Protein AF-A0A1W9KP66-F1 (afdb_monomer)

pLDDT: mean 85.2, std 9.86, range [57.34, 97.44]

InterPro domains:
  IPR026881 WYL domain [PF13280] (58-85)

Sequence (136 aa):
MDRTERFYKIDNLLQAHTVVPIERFLRELEVSPATFKRDLEYMRDRLNAPIQWSKADGGYSYLGAWCHKQEAMRSFSMDAIQHASVLAKTSKSLPKKELDGFIGQGYAIARPMPAQDIPVWLATWRSPPSWLNQAP

Mean predicted aligned error: 8.02 Å

Structure (mmCIF, N/CA/C/O backbone):
data_AF-A0A1W9KP66-F1
#
_entry.id   AF-A0A1W9KP66-F1
#
loop_
_atom_site.group_PDB
_atom_site.id
_atom_site.type_symbol
_atom_site.label_atom_id
_atom_site.label_alt_id
_atom_site.label_comp_id
_atom_site.label_asym_id
_atom_site.label_entity_id
_atom_site.label_seq_id
_atom_site.pdbx_PDB_ins_code
_atom_site.Cartn_x
_atom_site.Cartn_y
_atom_site.Cartn_z
_atom_site.occupancy
_atom_site.B_iso_or_equiv
_atom_site.auth_seq_id
_atom_site.auth_comp_id
_atom_site.auth_asym_id
_atom_site.auth_atom_id
_atom_site.pdbx_PDB_model_num
ATOM 1 N N . MET A 1 1 ? 3.960 -0.331 20.518 1.00 81.81 1 MET A N 1
ATOM 2 C CA . MET A 1 1 ? 4.295 -0.280 19.085 1.00 81.81 1 MET A CA 1
ATOM 3 C C . MET A 1 1 ? 4.397 1.170 18.636 1.00 81.81 1 MET A C 1
ATOM 5 O O . MET A 1 1 ? 3.420 1.911 18.785 1.00 81.81 1 MET A O 1
ATOM 9 N N . ASP A 1 2 ? 5.558 1.598 18.140 1.00 91.94 2 ASP A N 1
ATOM 10 C CA . ASP A 1 2 ? 5.695 2.957 17.605 1.00 91.94 2 ASP A CA 1
ATOM 11 C C . ASP A 1 2 ? 4.934 3.109 16.271 1.00 91.94 2 ASP A C 1
ATOM 13 O O . ASP A 1 2 ? 4.437 2.141 15.694 1.00 91.94 2 ASP A O 1
ATOM 17 N N . ARG A 1 3 ? 4.757 4.346 15.799 1.00 90.94 3 ARG A N 1
ATOM 18 C CA . ARG A 1 3 ? 3.960 4.616 14.593 1.00 90.94 3 ARG A CA 1
ATOM 19 C C . ARG A 1 3 ? 4.614 4.106 13.307 1.00 90.94 3 ARG A C 1
ATOM 21 O O . ARG A 1 3 ? 3.916 3.599 12.435 1.00 90.94 3 ARG A O 1
ATOM 28 N N . THR A 1 4 ? 5.926 4.232 13.197 1.00 90.38 4 THR A N 1
ATOM 29 C CA . THR A 1 4 ? 6.697 3.778 12.040 1.00 90.38 4 THR A CA 1
ATOM 30 C C . THR A 1 4 ? 6.665 2.256 11.948 1.00 90.38 4 THR A C 1
ATOM 32 O O . THR A 1 4 ? 6.419 1.705 10.878 1.00 90.38 4 THR A O 1
ATOM 35 N N . GLU A 1 5 ? 6.813 1.570 13.079 1.00 92.56 5 GLU A N 1
ATOM 36 C CA . GLU A 1 5 ? 6.663 0.121 13.181 1.00 92.56 5 GLU A CA 1
ATOM 37 C C . GLU A 1 5 ? 5.274 -0.319 12.677 1.00 92.56 5 GLU A C 1
ATOM 39 O O . GLU A 1 5 ? 5.154 -1.298 11.936 1.00 92.56 5 GLU A O 1
ATOM 44 N N . ARG A 1 6 ? 4.205 0.421 13.030 1.00 95.25 6 ARG A N 1
ATOM 45 C CA . ARG A 1 6 ? 2.840 0.134 12.543 1.00 95.25 6 ARG A CA 1
ATOM 46 C C . ARG A 1 6 ? 2.742 0.247 11.029 1.00 95.25 6 ARG A C 1
ATOM 48 O O . ARG A 1 6 ? 2.128 -0.618 10.409 1.00 95.25 6 ARG A O 1
ATOM 55 N N . PHE A 1 7 ? 3.373 1.254 10.426 1.00 93.31 7 PHE A N 1
ATOM 56 C CA . PHE A 1 7 ? 3.407 1.395 8.968 1.00 93.31 7 PHE A CA 1
ATOM 57 C C . PHE A 1 7 ? 4.093 0.207 8.297 1.00 93.31 7 PHE A C 1
ATOM 59 O O . PHE A 1 7 ? 3.559 -0.322 7.323 1.00 93.31 7 PHE A O 1
ATOM 66 N N . TYR A 1 8 ? 5.212 -0.265 8.854 1.00 90.50 8 TYR A N 1
ATOM 67 C CA . TYR A 1 8 ? 5.890 -1.465 8.360 1.00 90.50 8 TYR A CA 1
ATOM 68 C C . TYR A 1 8 ? 5.007 -2.711 8.448 1.00 90.50 8 TYR A C 1
ATOM 70 O O . TYR A 1 8 ? 4.925 -3.475 7.488 1.00 90.50 8 TYR A O 1
ATOM 78 N N . LYS A 1 9 ? 4.299 -2.921 9.565 1.00 92.75 9 LYS A N 1
ATOM 79 C CA . LYS A 1 9 ? 3.376 -4.062 9.682 1.00 92.75 9 LYS A CA 1
ATOM 80 C C . LYS A 1 9 ? 2.202 -3.970 8.705 1.00 92.75 9 LYS A C 1
ATOM 82 O O . LYS A 1 9 ? 1.850 -4.984 8.106 1.00 92.75 9 LYS A O 1
ATOM 87 N N . ILE A 1 10 ? 1.611 -2.786 8.523 1.00 93.75 10 ILE A N 1
ATOM 88 C CA . ILE A 1 10 ? 0.526 -2.581 7.551 1.00 93.75 10 ILE A CA 1
ATOM 89 C C . ILE A 1 10 ? 1.013 -2.903 6.134 1.00 93.75 10 ILE A C 1
ATOM 91 O O . ILE A 1 10 ? 0.356 -3.672 5.433 1.00 93.75 10 ILE A O 1
ATOM 95 N N . ASP A 1 11 ? 2.168 -2.361 5.739 1.00 90.69 11 ASP A N 1
ATOM 96 C CA . ASP A 1 11 ? 2.780 -2.617 4.432 1.00 90.69 11 ASP A CA 1
ATOM 97 C C . ASP A 1 11 ? 3.027 -4.117 4.219 1.00 90.69 11 ASP A C 1
ATOM 99 O O . ASP A 1 11 ? 2.544 -4.691 3.245 1.00 90.69 11 ASP A O 1
ATOM 103 N N . ASN A 1 12 ? 3.666 -4.789 5.181 1.00 88.88 12 ASN A N 1
ATOM 104 C CA . ASN A 1 12 ? 3.937 -6.226 5.106 1.00 88.88 12 ASN A CA 1
ATOM 105 C C . ASN A 1 12 ? 2.658 -7.064 4.955 1.00 88.88 12 ASN A C 1
ATOM 107 O O . ASN A 1 12 ? 2.617 -7.998 4.150 1.00 88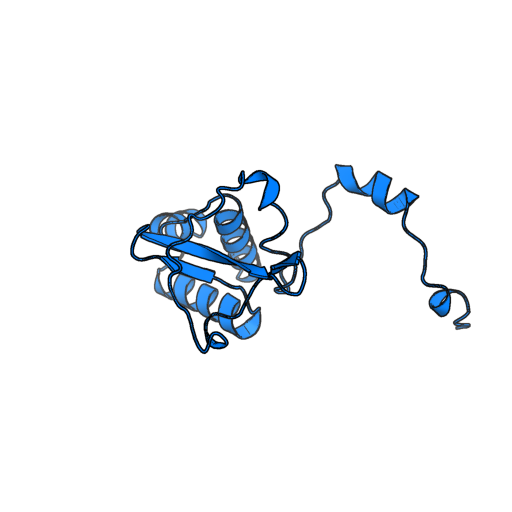.88 12 ASN A O 1
ATOM 111 N N . LEU A 1 13 ? 1.595 -6.732 5.696 1.00 92.12 13 LEU A N 1
ATOM 112 C CA . LEU A 1 13 ? 0.313 -7.433 5.596 1.00 92.12 13 LEU A CA 1
ATOM 113 C C . LEU A 1 13 ? -0.314 -7.277 4.206 1.00 92.12 13 LEU A C 1
ATOM 115 O O . LEU A 1 13 ? -0.775 -8.274 3.645 1.00 92.12 13 LEU A O 1
ATOM 119 N N . LEU A 1 14 ? -0.303 -6.059 3.657 1.00 89.75 14 LEU A N 1
ATOM 120 C CA . LEU A 1 14 ? -0.857 -5.738 2.338 1.00 89.75 14 LEU A CA 1
ATOM 121 C C . LEU A 1 14 ? -0.042 -6.317 1.174 1.00 89.75 14 LEU A C 1
ATOM 123 O O . LEU A 1 14 ? -0.592 -6.511 0.098 1.00 89.75 14 LEU A O 1
ATOM 127 N N . GLN A 1 15 ? 1.246 -6.608 1.362 1.00 82.62 15 GLN A N 1
ATOM 128 C CA . GLN A 1 15 ? 2.051 -7.316 0.356 1.00 82.62 15 GLN A CA 1
ATOM 129 C C . GLN A 1 15 ? 1.862 -8.824 0.399 1.00 82.62 15 GLN A C 1
ATOM 131 O O . GLN A 1 15 ? 1.777 -9.513 -0.620 1.00 82.62 15 GLN A O 1
ATOM 136 N N . ALA A 1 16 ? 1.809 -9.371 1.610 1.00 82.31 16 ALA A N 1
ATOM 137 C CA . ALA A 1 16 ? 1.667 -10.802 1.788 1.00 82.31 16 ALA A CA 1
ATOM 138 C C . ALA A 1 16 ? 0.299 -11.311 1.291 1.00 82.31 16 ALA A C 1
ATOM 140 O O . ALA A 1 16 ? 0.167 -12.502 1.005 1.00 82.31 16 ALA A O 1
ATOM 141 N N . HIS A 1 17 ? -0.695 -10.437 1.109 1.00 75.69 17 HIS A N 1
ATOM 142 C CA . HIS A 1 17 ? -2.062 -10.824 0.766 1.00 75.69 17 HIS A CA 1
ATO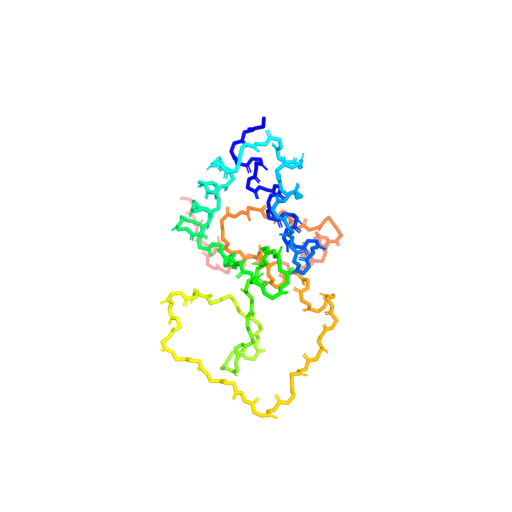M 143 C C . HIS A 1 17 ? -2.653 -9.920 -0.305 1.00 75.69 17 HIS A C 1
ATOM 145 O O . HIS A 1 17 ? -2.428 -8.719 -0.309 1.00 75.69 17 HIS A O 1
ATOM 151 N N . THR A 1 18 ? -3.485 -10.496 -1.168 1.00 78.19 18 THR A N 1
ATOM 152 C CA . THR A 1 18 ? -4.217 -9.733 -2.184 1.00 78.19 18 THR A CA 1
ATOM 153 C C . THR A 1 18 ? -5.231 -8.780 -1.549 1.00 78.19 18 THR A C 1
ATOM 155 O O . THR A 1 18 ? -5.422 -7.676 -2.045 1.00 78.19 18 THR A O 1
ATOM 158 N N . VAL A 1 19 ? -5.861 -9.195 -0.443 1.00 90.81 19 VAL A N 1
ATOM 159 C CA . VAL A 1 19 ? -6.853 -8.421 0.314 1.00 90.81 19 VAL A CA 1
ATOM 160 C C . VAL A 1 19 ? -6.712 -8.741 1.806 1.00 90.81 19 VAL A C 1
ATOM 162 O O . VAL A 1 19 ? -6.532 -9.901 2.182 1.00 90.81 19 VAL A O 1
ATOM 165 N N . VAL A 1 20 ? -6.789 -7.723 2.665 1.00 95.06 20 VAL A N 1
ATOM 166 C CA . VAL A 1 20 ? -6.651 -7.841 4.123 1.00 95.06 20 VAL A CA 1
ATOM 167 C C . VAL A 1 20 ? -7.873 -7.235 4.832 1.00 95.06 20 VAL A C 1
ATOM 169 O O . VAL A 1 20 ? -8.078 -6.021 4.747 1.00 95.06 20 VAL A O 1
ATOM 172 N N . PRO A 1 21 ? -8.679 -8.035 5.557 1.00 96.19 21 PRO A N 1
ATOM 173 C CA . PRO A 1 21 ? -9.790 -7.530 6.367 1.00 96.19 21 PRO A CA 1
ATOM 174 C C . PRO A 1 21 ? -9.320 -6.630 7.516 1.00 96.19 21 PRO A C 1
ATOM 176 O O . PRO A 1 21 ? -8.209 -6.795 8.035 1.00 96.19 21 PRO A O 1
ATOM 179 N N . ILE A 1 22 ? -10.176 -5.706 7.962 1.00 96.38 22 ILE A N 1
ATOM 180 C CA . ILE A 1 22 ? -9.832 -4.755 9.031 1.00 96.38 22 ILE A CA 1
ATOM 181 C C . ILE A 1 22 ? -9.483 -5.467 10.343 1.00 96.38 22 ILE A C 1
ATOM 183 O O . ILE A 1 22 ? -8.516 -5.104 11.007 1.00 96.38 22 ILE A O 1
ATOM 187 N N . GLU A 1 23 ? -10.198 -6.540 10.676 1.00 96.88 23 GLU A N 1
ATOM 188 C CA . GLU A 1 23 ? -10.029 -7.320 11.904 1.00 96.88 23 GLU A CA 1
ATOM 189 C C . GLU A 1 23 ? -8.626 -7.917 12.004 1.00 96.88 23 GLU A C 1
ATOM 191 O O . GLU A 1 23 ? -8.107 -8.130 13.100 1.00 96.88 23 GLU A O 1
ATOM 196 N N . ARG A 1 24 ? -7.987 -8.193 10.862 1.00 96.75 24 ARG A N 1
ATOM 197 C CA . ARG A 1 24 ? -6.607 -8.666 10.847 1.00 96.75 24 ARG A CA 1
ATOM 198 C C . ARG A 1 24 ? -5.639 -7.561 11.243 1.00 96.75 24 ARG A C 1
ATOM 200 O O . ARG A 1 24 ? -4.790 -7.807 12.086 1.00 96.75 24 ARG A O 1
ATOM 207 N N . PHE A 1 25 ? -5.797 -6.348 10.717 1.00 97.06 25 PHE A N 1
ATOM 208 C CA . PHE A 1 25 ? -4.961 -5.220 11.134 1.00 97.06 25 PHE A CA 1
ATOM 209 C C . PHE A 1 25 ? -5.122 -4.914 12.619 1.00 97.06 25 PHE A C 1
ATOM 211 O O . PHE A 1 25 ? -4.125 -4.769 13.314 1.00 97.06 25 PHE A O 1
ATOM 218 N N . LEU A 1 26 ? -6.357 -4.861 13.124 1.00 97.44 26 LEU A N 1
ATOM 219 C CA . LEU A 1 26 ? -6.599 -4.539 14.534 1.00 97.44 26 LEU A CA 1
ATOM 220 C C . LEU A 1 26 ? -5.964 -5.567 15.475 1.00 97.44 26 LEU A C 1
ATOM 222 O O . LEU A 1 26 ? -5.397 -5.187 16.494 1.00 97.44 26 LEU A O 1
ATOM 226 N N . ARG A 1 27 ? -6.008 -6.850 15.102 1.00 97.00 27 ARG A N 1
ATOM 227 C CA . ARG A 1 27 ? -5.377 -7.942 15.852 1.00 97.00 27 ARG A CA 1
ATOM 228 C C . ARG A 1 27 ? -3.850 -7.873 15.826 1.00 97.00 27 ARG A C 1
ATOM 230 O O . ARG A 1 27 ? -3.228 -8.032 16.860 1.00 97.00 27 ARG A O 1
ATOM 237 N N . GLU A 1 28 ? -3.255 -7.643 14.657 1.00 96.31 28 GLU A N 1
ATOM 238 C CA . GLU A 1 28 ? -1.792 -7.674 14.464 1.00 96.31 28 GLU A CA 1
AT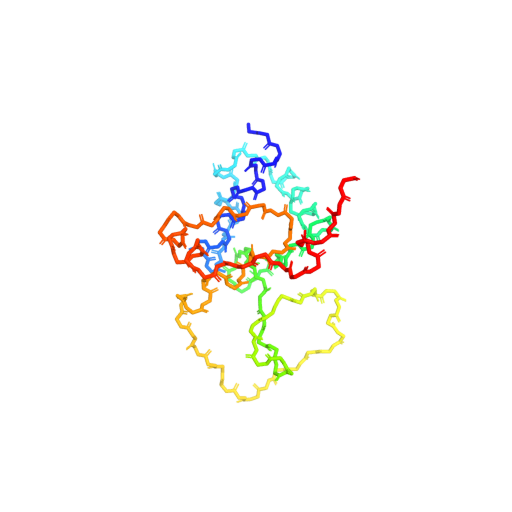OM 239 C C . GLU A 1 28 ? -1.080 -6.407 14.965 1.00 96.31 28 GLU A C 1
ATOM 241 O O . GLU A 1 28 ? 0.103 -6.432 15.324 1.00 96.31 28 GLU A O 1
ATOM 246 N N . LEU A 1 29 ? -1.787 -5.275 14.931 1.00 96.44 29 LEU A N 1
ATOM 247 C CA . LEU A 1 29 ? -1.289 -3.973 15.374 1.00 96.44 29 LEU A CA 1
ATOM 248 C C . LEU A 1 29 ? -1.663 -3.671 16.830 1.00 96.44 29 LEU A C 1
ATOM 250 O O . LEU A 1 29 ? -1.057 -2.778 17.416 1.00 96.44 29 LEU A O 1
ATOM 254 N N . GLU A 1 30 ? -2.664 -4.368 17.381 1.00 96.62 30 GLU A N 1
ATOM 255 C CA . GLU A 1 30 ? -3.226 -4.147 18.722 1.00 96.62 30 GLU A CA 1
ATOM 256 C C . GLU A 1 30 ? -3.668 -2.689 18.948 1.00 96.62 30 GLU A C 1
ATOM 258 O O . GLU A 1 30 ? -3.400 -2.067 19.976 1.00 96.62 30 GLU A O 1
ATOM 263 N N . VAL A 1 31 ? -4.350 -2.111 17.954 1.00 96.88 31 VAL A N 1
ATOM 264 C CA . VAL A 1 31 ? -4.828 -0.721 17.993 1.00 96.88 31 VAL A CA 1
ATOM 265 C C . VAL A 1 31 ? -6.333 -0.613 17.792 1.00 96.88 31 VAL A C 1
ATOM 267 O O . VAL A 1 31 ? -6.986 -1.500 17.247 1.00 96.88 31 VAL A O 1
ATOM 270 N N . SER A 1 32 ? -6.888 0.534 18.186 1.00 97.19 32 SER A N 1
ATOM 271 C CA . SER A 1 32 ? -8.282 0.868 17.896 1.00 97.19 32 SER A CA 1
ATOM 272 C C . SER A 1 32 ? -8.521 1.103 16.391 1.00 97.19 32 SER A C 1
ATOM 274 O O . SER A 1 32 ? -7.609 1.556 15.686 1.00 97.19 32 SER A O 1
ATOM 276 N N . PRO A 1 33 ? -9.764 0.927 15.899 1.00 97.38 33 PRO A N 1
ATOM 277 C CA . PRO A 1 33 ? -10.136 1.280 14.526 1.00 97.38 33 PRO A CA 1
ATOM 278 C C . PRO A 1 33 ? -9.825 2.737 14.158 1.00 97.38 33 PRO A C 1
ATOM 280 O O . PRO A 1 33 ? -9.394 3.021 13.042 1.00 97.38 33 PRO A O 1
ATOM 283 N N . ALA A 1 34 ? -9.999 3.667 15.103 1.00 97.38 34 ALA A N 1
ATOM 284 C CA . ALA A 1 34 ? -9.713 5.083 14.885 1.00 97.38 34 ALA A CA 1
ATOM 285 C C . ALA A 1 34 ? -8.211 5.344 14.687 1.00 97.38 34 ALA A C 1
ATOM 287 O O . ALA A 1 34 ? -7.828 6.149 13.839 1.00 97.38 34 ALA A O 1
ATOM 288 N N . THR A 1 35 ? -7.354 4.650 15.441 1.00 97.25 35 THR A N 1
ATOM 289 C CA . THR A 1 35 ? -5.894 4.732 15.281 1.00 97.25 35 THR A CA 1
ATOM 290 C C . THR A 1 35 ? -5.465 4.163 13.933 1.00 97.25 35 THR A C 1
ATOM 292 O O . THR A 1 35 ? -4.745 4.834 13.199 1.00 97.25 35 THR A O 1
ATOM 295 N N . PHE A 1 36 ? -5.968 2.978 13.572 1.00 97.19 36 PHE A N 1
ATOM 296 C CA . PHE A 1 36 ? -5.694 2.362 12.273 1.00 97.19 36 PHE A CA 1
ATOM 297 C C . PHE A 1 36 ? -6.099 3.275 11.109 1.00 97.19 36 PHE A C 1
ATOM 299 O O . PHE A 1 36 ? -5.318 3.469 10.180 1.00 97.19 36 PHE A O 1
ATOM 306 N N . LYS A 1 37 ? -7.278 3.908 11.186 1.00 95.88 37 LYS A N 1
ATOM 307 C CA . LYS A 1 37 ? -7.745 4.849 10.160 1.00 95.88 37 LYS A CA 1
ATOM 308 C C . LYS A 1 37 ? -6.791 6.037 9.977 1.00 95.88 37 LYS A C 1
ATOM 310 O O . LYS A 1 37 ? -6.442 6.345 8.844 1.00 95.88 37 LYS A O 1
ATOM 315 N N . ARG A 1 38 ? -6.318 6.649 11.070 1.00 96.94 38 ARG A N 1
ATOM 316 C CA . ARG A 1 38 ? -5.345 7.762 11.029 1.00 96.94 38 ARG A CA 1
ATOM 317 C C . ARG A 1 38 ? -3.990 7.345 10.460 1.00 96.94 38 ARG A C 1
ATOM 319 O O . ARG A 1 38 ? -3.313 8.143 9.814 1.00 96.94 38 ARG A O 1
ATOM 326 N N . ASP A 1 39 ? -3.562 6.117 10.737 1.00 96.31 39 ASP A N 1
ATOM 327 C CA . ASP A 1 39 ? -2.331 5.576 10.167 1.00 96.31 39 ASP A CA 1
ATOM 328 C C . ASP A 1 39 ? -2.487 5.344 8.656 1.00 96.31 39 ASP A C 1
ATOM 330 O O . ASP A 1 39 ? -1.618 5.753 7.890 1.00 96.31 39 ASP A O 1
ATOM 334 N N . LEU A 1 40 ? -3.631 4.809 8.218 1.00 94.12 40 LEU A N 1
ATOM 335 C CA . LEU A 1 40 ? -3.979 4.657 6.802 1.00 94.12 40 LEU A CA 1
ATOM 336 C C . LEU A 1 40 ? -4.054 5.992 6.053 1.00 94.12 40 LEU A C 1
ATOM 338 O O . LEU A 1 40 ? -3.515 6.101 4.955 1.00 94.12 40 LEU A O 1
ATOM 342 N N . GLU A 1 41 ? -4.714 6.996 6.634 1.00 93.94 41 GLU A N 1
ATOM 343 C CA . GLU A 1 41 ? -4.789 8.360 6.089 1.00 93.94 41 GLU A CA 1
ATOM 344 C C . GLU A 1 41 ? -3.384 8.940 5.913 1.00 93.94 41 GLU A C 1
ATOM 346 O O . GLU A 1 41 ? -3.033 9.408 4.837 1.00 93.94 41 GLU A O 1
ATOM 351 N N . TYR A 1 42 ? -2.515 8.801 6.916 1.00 93.44 42 TYR A N 1
ATOM 352 C CA . TYR A 1 42 ? -1.135 9.263 6.796 1.00 93.44 42 TYR A CA 1
ATOM 353 C C . TYR A 1 42 ? -0.357 8.538 5.692 1.00 93.44 42 TYR A C 1
ATOM 355 O O . TYR A 1 42 ? 0.346 9.181 4.912 1.00 93.44 42 TYR A O 1
ATOM 363 N N . MET A 1 43 ? -0.477 7.210 5.604 1.00 91.75 43 MET A N 1
ATOM 364 C CA . MET A 1 43 ? 0.179 6.438 4.548 1.00 91.75 43 MET A CA 1
ATOM 365 C C . MET A 1 43 ? -0.312 6.862 3.155 1.00 91.75 43 MET A C 1
ATOM 367 O O . MET A 1 43 ? 0.497 6.979 2.239 1.00 91.75 43 MET A O 1
ATOM 371 N N . ARG A 1 44 ? -1.605 7.149 2.984 1.00 89.31 44 ARG A N 1
ATOM 372 C CA . ARG A 1 44 ? -2.156 7.645 1.714 1.00 89.31 44 ARG A CA 1
ATOM 373 C C . ARG A 1 44 ? -1.687 9.060 1.399 1.00 89.31 44 ARG A C 1
ATOM 375 O O . ARG A 1 44 ? -1.091 9.273 0.354 1.00 89.31 44 ARG A O 1
ATOM 382 N N . ASP A 1 45 ? -1.875 9.994 2.320 1.00 89.12 45 ASP A N 1
ATOM 383 C CA . ASP A 1 45 ? -1.741 11.423 2.023 1.00 89.12 45 ASP A CA 1
ATOM 384 C C . ASP A 1 45 ? -0.288 11.902 2.067 1.00 89.12 45 ASP A C 1
ATOM 386 O O . ASP A 1 45 ? 0.115 12.798 1.328 1.00 89.12 45 ASP A O 1
ATOM 390 N N . ARG A 1 46 ? 0.520 11.340 2.975 1.00 89.38 46 ARG A N 1
ATOM 391 C CA . ARG A 1 46 ? 1.912 11.774 3.186 1.00 89.38 46 ARG A CA 1
ATOM 392 C C . ARG A 1 46 ? 2.910 10.883 2.482 1.00 89.38 46 ARG A C 1
ATOM 394 O O . ARG A 1 46 ? 3.940 11.381 2.037 1.00 89.38 46 ARG A O 1
ATOM 401 N N . LEU A 1 47 ? 2.618 9.588 2.400 1.00 87.38 47 LEU A N 1
ATOM 402 C CA . LEU A 1 47 ? 3.511 8.627 1.762 1.00 87.38 47 LEU A CA 1
ATOM 403 C C . LEU A 1 47 ? 3.072 8.278 0.334 1.00 87.38 47 LEU A C 1
ATOM 405 O O . LEU A 1 47 ? 3.855 7.677 -0.392 1.00 87.38 47 LEU A O 1
ATOM 409 N N . ASN A 1 48 ? 1.876 8.692 -0.106 1.00 84.31 48 ASN A N 1
ATOM 410 C CA . ASN A 1 48 ? 1.297 8.316 -1.403 1.00 84.31 48 ASN A CA 1
ATOM 411 C C . ASN A 1 48 ? 1.163 6.793 -1.570 1.00 84.31 48 ASN A C 1
ATOM 413 O O . ASN A 1 48 ? 1.302 6.255 -2.670 1.00 84.31 48 ASN A O 1
ATOM 417 N N . ALA A 1 49 ? 0.912 6.073 -0.471 1.00 87.12 49 ALA A N 1
ATOM 418 C CA . ALA A 1 49 ? 0.686 4.637 -0.511 1.00 87.12 49 ALA A CA 1
ATOM 419 C C . ALA A 1 49 ? -0.657 4.346 -1.214 1.00 87.12 49 ALA A C 1
ATOM 421 O O . ALA A 1 49 ? -1.697 4.833 -0.758 1.00 87.12 49 ALA A O 1
ATOM 422 N N . PRO A 1 50 ? -0.685 3.531 -2.286 1.00 87.06 50 PRO A N 1
ATOM 423 C CA . PRO A 1 50 ? -1.878 3.320 -3.105 1.00 87.06 50 PRO A CA 1
ATOM 424 C C . PRO A 1 50 ? -2.829 2.298 -2.459 1.00 87.06 50 PRO A C 1
ATOM 426 O O . PRO A 1 50 ? -3.097 1.244 -3.025 1.00 87.06 50 PRO A O 1
ATOM 429 N N . ILE A 1 51 ? -3.290 2.549 -1.231 1.00 89.25 51 ILE A N 1
ATOM 430 C CA . ILE A 1 51 ? -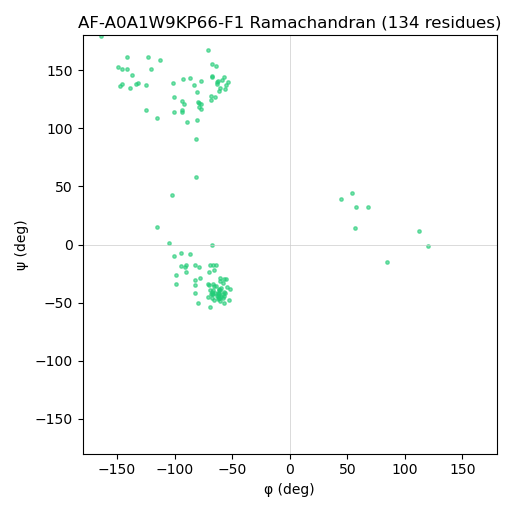4.114 1.601 -0.467 1.00 89.25 51 ILE A CA 1
ATOM 431 C C . ILE A 1 51 ? -5.596 1.873 -0.716 1.00 89.25 51 ILE A C 1
ATOM 433 O O . ILE A 1 51 ? -6.099 2.935 -0.344 1.00 89.25 51 ILE A O 1
ATOM 437 N N . GLN A 1 52 ? -6.333 0.890 -1.222 1.00 89.88 52 GLN A N 1
ATOM 438 C CA . GLN A 1 52 ? -7.772 0.980 -1.468 1.00 89.88 52 GLN A CA 1
ATOM 439 C C . GLN A 1 52 ? -8.578 0.058 -0.546 1.00 89.88 52 GLN A C 1
ATOM 441 O O . GLN A 1 52 ? -8.052 -0.914 -0.009 1.00 89.88 52 GLN A O 1
ATOM 446 N N . TRP A 1 53 ? -9.864 0.364 -0.372 1.00 92.38 53 TRP A N 1
ATOM 447 C CA . TRP A 1 53 ? -10.848 -0.548 0.214 1.00 92.38 53 TRP A CA 1
ATOM 448 C C . TRP A 1 53 ? -11.671 -1.184 -0.908 1.00 92.38 53 TRP A C 1
ATOM 450 O O . TRP A 1 53 ? -12.262 -0.465 -1.715 1.00 92.38 53 TRP A O 1
ATOM 460 N N . SER A 1 54 ? -11.746 -2.514 -0.937 1.00 88.75 54 SER A N 1
ATOM 461 C CA . SER A 1 54 ? -12.634 -3.256 -1.830 1.00 88.75 54 SER A CA 1
ATOM 462 C C . SER A 1 54 ? -13.870 -3.708 -1.065 1.00 88.75 54 SER A C 1
ATOM 464 O O . SER A 1 54 ? -13.797 -4.559 -0.179 1.00 88.75 54 SER A O 1
ATOM 466 N N . LYS A 1 55 ? -15.038 -3.163 -1.427 1.00 87.69 55 LYS A N 1
ATOM 467 C CA . LYS A 1 55 ? -16.318 -3.623 -0.870 1.00 87.69 55 LYS A CA 1
ATOM 468 C C . LYS A 1 55 ? -16.642 -5.056 -1.304 1.00 87.69 55 LYS A C 1
ATOM 470 O O . LYS A 1 55 ? -17.254 -5.780 -0.529 1.00 87.69 55 LYS A O 1
ATOM 475 N N . ALA A 1 56 ? -16.251 -5.442 -2.519 1.00 85.81 56 ALA A N 1
ATOM 476 C CA . ALA A 1 56 ? -16.515 -6.774 -3.058 1.00 85.81 56 ALA A CA 1
ATOM 477 C C . ALA A 1 56 ? -15.728 -7.853 -2.303 1.00 85.81 56 ALA A C 1
ATOM 479 O O . ALA A 1 56 ? -16.283 -8.898 -1.980 1.00 85.81 56 ALA A O 1
ATOM 480 N N . ASP A 1 57 ? -14.472 -7.557 -1.968 1.00 89.31 57 ASP A N 1
ATOM 481 C CA . ASP A 1 57 ? -13.584 -8.505 -1.288 1.00 89.31 57 ASP A CA 1
ATOM 482 C C . ASP A 1 57 ? -13.584 -8.343 0.243 1.00 89.31 57 ASP A C 1
ATOM 484 O O . ASP A 1 57 ? -12.986 -9.144 0.956 1.00 89.31 57 ASP A O 1
ATOM 488 N N . GLY A 1 58 ? -14.238 -7.297 0.762 1.00 93.62 58 GLY A N 1
ATOM 489 C CA . GLY A 1 58 ? -14.376 -7.047 2.198 1.00 93.62 58 GLY A CA 1
ATOM 490 C C . GLY A 1 58 ? -13.065 -6.686 2.903 1.00 93.62 58 GLY A C 1
ATOM 491 O O . GLY A 1 58 ? -12.881 -7.031 4.070 1.00 93.62 58 GLY A O 1
ATOM 492 N N . GLY A 1 59 ? -12.137 -6.009 2.222 1.00 95.19 59 GLY A N 1
ATOM 493 C CA . GLY A 1 59 ? -10.825 -5.713 2.796 1.00 95.19 59 GLY A CA 1
ATOM 494 C C . GLY A 1 59 ? -10.034 -4.628 2.077 1.00 95.19 59 GLY A C 1
ATOM 495 O O . GLY A 1 59 ? -10.463 -4.056 1.074 1.00 95.19 59 GLY A O 1
ATOM 496 N N . TYR A 1 60 ? -8.849 -4.349 2.612 1.00 94.00 60 TYR A N 1
ATOM 497 C CA . TYR A 1 60 ? -7.889 -3.415 2.039 1.00 94.00 60 TYR A CA 1
ATOM 498 C C . TYR A 1 60 ? -6.895 -4.130 1.132 1.00 94.00 60 TYR A C 1
ATOM 500 O O . TYR A 1 60 ? -6.440 -5.228 1.446 1.00 94.00 60 TYR A O 1
ATOM 508 N N . SER A 1 61 ? -6.516 -3.481 0.040 1.00 89.62 61 SER A N 1
ATOM 509 C CA . SER A 1 61 ? -5.487 -3.962 -0.877 1.00 89.62 61 SER A CA 1
ATOM 510 C C . SER A 1 61 ? -4.645 -2.800 -1.375 1.00 89.62 61 SER A C 1
ATOM 512 O O . SER A 1 61 ? -5.060 -1.639 -1.323 1.00 89.62 61 SER A O 1
ATOM 514 N N . TYR A 1 62 ? -3.464 -3.104 -1.895 1.00 87.12 62 TYR A N 1
ATOM 515 C CA . TYR A 1 62 ? -2.781 -2.148 -2.747 1.00 87.12 62 TYR A CA 1
ATOM 516 C C . TYR A 1 62 ? -3.397 -2.130 -4.145 1.00 87.12 62 TYR A C 1
ATOM 518 O O . TYR A 1 62 ? -3.722 -3.172 -4.714 1.00 87.12 62 TYR A O 1
ATOM 526 N N . LEU A 1 63 ? -3.511 -0.933 -4.710 1.00 83.44 63 LEU A N 1
ATOM 527 C CA . LEU A 1 63 ? -3.880 -0.714 -6.095 1.00 83.44 63 LEU A CA 1
ATOM 528 C C . LEU A 1 63 ? -2.617 -0.590 -6.955 1.00 83.44 63 LEU A C 1
ATOM 530 O O . LEU A 1 63 ? -1.837 0.355 -6.832 1.00 83.44 63 LEU A O 1
ATOM 534 N N . GLY A 1 64 ? -2.445 -1.547 -7.860 1.00 82.38 64 GLY A N 1
ATOM 535 C CA . GLY A 1 64 ? -1.500 -1.475 -8.969 1.00 82.38 64 GLY A CA 1
ATOM 536 C C . GLY A 1 64 ? -2.248 -1.599 -10.292 1.00 82.38 64 GLY A C 1
ATOM 537 O O . GLY A 1 64 ? -3.301 -2.233 -10.352 1.00 82.38 64 GLY A O 1
ATOM 538 N N . ALA A 1 65 ? -1.715 -1.001 -11.355 1.00 80.56 65 ALA A N 1
ATOM 539 C CA . ALA A 1 65 ? -2.275 -1.138 -12.695 1.00 80.56 65 ALA A CA 1
ATOM 540 C C . ALA A 1 65 ? -1.187 -1.253 -13.765 1.00 80.56 65 ALA A C 1
ATOM 542 O O . ALA A 1 65 ? -0.088 -0.712 -13.640 1.00 80.56 65 ALA A O 1
ATOM 543 N N . TRP A 1 66 ? -1.511 -1.947 -14.855 1.00 84.56 66 TRP A N 1
ATOM 544 C CA . TRP A 1 66 ? -0.618 -2.072 -16.000 1.00 84.56 66 TRP A CA 1
ATOM 545 C C . TRP A 1 66 ? -0.622 -0.788 -16.836 1.00 84.56 66 TRP A C 1
ATOM 547 O O . TRP A 1 66 ? -1.660 -0.375 -17.360 1.00 84.56 66 TRP A O 1
ATOM 557 N N . CYS A 1 67 ? 0.541 -0.156 -16.997 1.00 85.19 67 CYS A N 1
ATOM 558 C CA . CYS A 1 67 ? 0.703 1.016 -17.845 1.00 85.19 67 CYS A CA 1
ATOM 559 C C . CYS A 1 67 ? 1.058 0.586 -19.272 1.00 85.19 67 CYS A C 1
ATOM 561 O O . CYS A 1 67 ? 2.203 0.241 -19.549 1.00 85.19 67 CYS A O 1
ATOM 563 N N . HIS A 1 68 ? 0.106 0.683 -20.205 1.00 84.38 68 HIS A N 1
ATOM 564 C CA . HIS A 1 68 ? 0.337 0.347 -21.617 1.00 84.38 68 HIS A CA 1
ATOM 565 C C . HIS A 1 68 ? 1.417 1.212 -22.282 1.00 84.38 68 HIS A C 1
ATOM 567 O O . HIS A 1 68 ? 2.123 0.731 -23.155 1.00 84.38 68 HIS A O 1
ATOM 573 N N . LYS A 1 69 ? 1.574 2.474 -21.856 1.00 86.88 69 LYS A N 1
ATOM 574 C CA . LYS A 1 69 ? 2.589 3.383 -22.413 1.00 86.88 69 LYS A CA 1
ATOM 575 C C . LYS A 1 69 ? 4.015 2.984 -22.031 1.00 86.88 69 LYS A C 1
ATOM 577 O O . LYS A 1 69 ? 4.932 3.223 -22.800 1.00 86.88 69 LYS A O 1
ATOM 582 N N . GLN A 1 70 ? 4.191 2.450 -20.825 1.00 86.31 70 GLN A N 1
ATOM 583 C CA . GLN A 1 70 ? 5.504 2.111 -20.270 1.00 86.31 70 GLN A CA 1
ATOM 584 C C . GLN A 1 70 ? 5.773 0.605 -20.287 1.00 86.31 70 GLN A C 1
ATOM 586 O O . GLN A 1 70 ? 6.792 0.185 -19.754 1.00 86.31 70 GLN A O 1
ATOM 591 N N . GLU A 1 71 ? 4.833 -0.185 -20.817 1.00 85.31 71 GLU A N 1
ATOM 592 C CA . GLU A 1 71 ? 4.864 -1.653 -20.849 1.00 85.31 71 GLU A CA 1
ATOM 593 C C . GLU A 1 71 ? 5.287 -2.279 -19.512 1.00 85.31 71 GLU A C 1
ATOM 595 O O . GLU A 1 71 ? 6.037 -3.248 -19.448 1.00 85.31 71 GLU A O 1
ATOM 600 N N . ALA A 1 72 ? 4.802 -1.686 -18.422 1.00 80.81 72 ALA A N 1
ATOM 601 C CA . ALA A 1 72 ? 5.179 -2.052 -17.070 1.00 80.81 72 ALA A CA 1
ATOM 602 C C . ALA A 1 72 ? 4.020 -1.803 -16.110 1.00 80.81 72 ALA A C 1
ATOM 604 O O . ALA A 1 72 ? 3.197 -0.901 -16.305 1.00 80.81 72 ALA A O 1
ATOM 605 N N . MET A 1 73 ? 3.985 -2.569 -15.027 1.00 79.25 73 MET A N 1
ATOM 606 C CA . MET A 1 73 ? 3.075 -2.300 -13.924 1.00 79.25 73 MET A CA 1
ATOM 607 C C . MET A 1 73 ? 3.487 -0.983 -13.236 1.00 79.25 73 MET A C 1
ATOM 609 O O . MET A 1 73 ? 4.672 -0.642 -13.206 1.00 79.25 73 MET A O 1
ATOM 613 N N . ARG A 1 74 ? 2.515 -0.187 -12.768 1.00 77.69 74 ARG A N 1
ATOM 614 C CA . ARG A 1 74 ? 2.711 1.100 -12.071 1.00 77.69 74 ARG A CA 1
ATOM 615 C C . ARG A 1 74 ? 1.642 1.325 -10.997 1.00 77.69 74 ARG A C 1
ATOM 617 O O . ARG A 1 74 ? 0.527 0.816 -11.094 1.00 77.69 74 ARG A O 1
ATOM 624 N N . SER A 1 75 ? 1.999 2.069 -9.953 1.00 75.69 75 SER A N 1
ATOM 625 C CA . SER A 1 75 ? 1.027 2.614 -9.011 1.00 75.69 75 SER A CA 1
ATOM 626 C C . SER A 1 75 ? 0.479 3.908 -9.599 1.00 75.69 75 SER A C 1
ATOM 628 O O . SER A 1 75 ? 1.212 4.714 -10.175 1.00 75.69 75 SER A O 1
ATOM 630 N N . PHE A 1 76 ? -0.828 4.087 -9.478 1.00 75.88 76 PHE A N 1
ATOM 631 C CA . PHE A 1 76 ? -1.512 5.306 -9.877 1.00 75.88 76 PHE A CA 1
ATOM 632 C C . PHE A 1 76 ? -2.279 5.810 -8.666 1.00 75.88 76 PHE A C 1
ATOM 634 O O . PHE A 1 76 ? -2.889 5.017 -7.948 1.00 75.88 76 PHE A O 1
ATOM 641 N N . SER A 1 77 ? -2.240 7.121 -8.432 1.00 73.12 77 SER A N 1
ATOM 642 C CA . SER A 1 77 ? -3.138 7.715 -7.447 1.00 73.12 77 SER A CA 1
ATOM 643 C C . SER A 1 77 ? -4.572 7.545 -7.941 1.00 73.12 77 SER A C 1
ATOM 645 O O . SER A 1 77 ? -4.870 7.925 -9.075 1.00 73.12 77 SER A O 1
ATOM 647 N N . MET A 1 78 ? -5.447 6.977 -7.105 1.00 7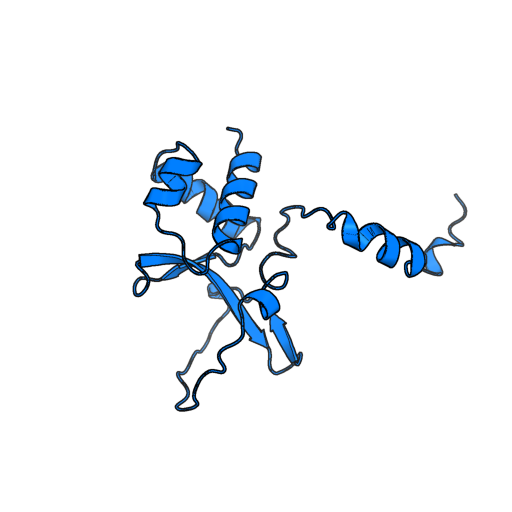3.00 78 MET A N 1
ATOM 648 C CA . MET A 1 78 ? -6.871 6.852 -7.430 1.00 73.00 78 MET A CA 1
ATOM 649 C C . MET A 1 78 ? -7.488 8.218 -7.723 1.00 73.00 78 MET A C 1
ATOM 651 O O . MET A 1 78 ? -8.227 8.354 -8.693 1.00 73.00 78 MET A O 1
ATOM 655 N N . ASP A 1 79 ? -7.113 9.234 -6.946 1.00 74.94 79 ASP A N 1
ATOM 656 C CA . ASP A 1 79 ? -7.658 10.590 -7.062 1.00 74.94 79 ASP A CA 1
ATOM 657 C C . ASP A 1 79 ? -7.223 11.290 -8.359 1.00 74.94 79 ASP A C 1
ATOM 659 O O . ASP A 1 79 ? -7.842 12.259 -8.791 1.00 74.94 79 ASP A O 1
ATOM 663 N N . ALA A 1 80 ? -6.171 10.788 -9.015 1.00 78.75 80 ALA A N 1
ATOM 664 C CA . ALA A 1 80 ? -5.716 11.284 -10.311 1.00 78.75 80 ALA A CA 1
ATOM 665 C C . ALA A 1 80 ? -6.435 10.623 -11.506 1.00 78.75 80 ALA A C 1
ATOM 667 O O . ALA A 1 80 ? -6.238 11.049 -12.647 1.00 78.75 80 ALA A O 1
ATOM 668 N N . ILE A 1 81 ? -7.251 9.582 -11.288 1.00 81.38 81 ILE A N 1
ATOM 669 C CA . ILE A 1 81 ? -7.973 8.885 -12.361 1.00 81.38 81 ILE A CA 1
ATOM 670 C C . ILE A 1 81 ? -9.225 9.687 -12.731 1.00 81.38 81 ILE A C 1
ATOM 672 O O . ILE A 1 81 ? -10.215 9.697 -12.009 1.00 81.38 81 ILE A O 1
ATOM 676 N N . GLN A 1 82 ? -9.197 10.331 -13.899 1.00 86.38 82 GLN A N 1
ATOM 677 C CA . GLN A 1 82 ? -10.318 11.142 -14.398 1.00 86.38 82 GLN A CA 1
ATOM 678 C C . GLN A 1 82 ? -11.413 10.318 -15.087 1.00 86.38 82 GLN A C 1
ATOM 680 O O . GLN A 1 82 ? -12.579 10.705 -15.092 1.00 86.38 82 GLN A O 1
ATOM 685 N N . HIS A 1 83 ? -11.043 9.198 -15.710 1.00 85.62 83 HIS A N 1
ATOM 686 C CA . HIS A 1 83 ? -11.963 8.360 -16.469 1.00 85.62 83 HIS A CA 1
ATOM 687 C C . HIS A 1 83 ? -11.560 6.889 -16.369 1.00 85.62 83 HIS A C 1
ATOM 689 O O . HIS A 1 83 ? -10.385 6.550 -16.518 1.00 85.62 83 HIS A O 1
ATOM 695 N N . ALA A 1 84 ? -12.544 6.016 -16.157 1.00 86.19 84 ALA A N 1
ATOM 696 C CA . ALA A 1 84 ? -12.380 4.570 -16.165 1.00 86.19 84 ALA A CA 1
ATOM 697 C C . ALA A 1 84 ? -13.572 3.931 -16.886 1.00 86.19 84 ALA A C 1
ATOM 699 O O . ALA A 1 84 ? -14.722 4.291 -16.637 1.00 86.19 84 ALA A O 1
ATOM 700 N N . SER A 1 85 ? -13.298 2.972 -17.767 1.00 88.50 85 SER A N 1
ATOM 701 C CA . SER A 1 85 ? -14.314 2.188 -18.465 1.00 88.50 85 SER A CA 1
ATOM 702 C C . SER A 1 85 ? -13.974 0.704 -18.383 1.00 88.50 85 SER A C 1
ATOM 704 O O . SER A 1 85 ? -12.814 0.301 -18.482 1.00 88.50 85 SER A O 1
ATOM 706 N N . VAL A 1 86 ? -14.996 -0.123 -18.163 1.00 88.38 86 VAL A N 1
ATOM 707 C CA . VAL A 1 86 ? -14.842 -1.579 -18.170 1.00 88.38 86 VAL A CA 1
ATOM 708 C C . VAL A 1 86 ? -14.806 -2.037 -19.621 1.00 88.38 86 VAL A C 1
ATOM 710 O O . VAL A 1 86 ? -15.737 -1.788 -20.385 1.00 88.38 86 VAL A O 1
ATOM 713 N N . LEU A 1 87 ? -13.723 -2.706 -20.007 1.00 89.12 87 LEU A N 1
ATOM 714 C CA . LEU A 1 87 ? -13.591 -3.279 -21.340 1.00 89.12 87 LEU A CA 1
ATOM 715 C C . LEU A 1 87 ? -14.220 -4.675 -21.362 1.00 89.12 87 LEU A C 1
ATOM 717 O O . LEU A 1 87 ? -14.033 -5.453 -20.432 1.00 89.12 87 LEU A O 1
ATOM 721 N N . ALA A 1 88 ? -14.865 -5.043 -22.471 1.00 90.81 88 ALA A N 1
ATOM 722 C CA . ALA A 1 88 ? -15.356 -6.410 -22.701 1.00 90.81 88 ALA A CA 1
ATOM 723 C C . ALA A 1 88 ? -14.223 -7.452 -22.866 1.00 90.81 88 ALA A C 1
ATOM 725 O O . ALA A 1 88 ? -14.472 -8.633 -23.091 1.00 90.81 88 ALA A O 1
ATOM 726 N N . LYS A 1 89 ? -12.963 -7.013 -22.787 1.00 89.12 89 LYS A N 1
ATOM 727 C CA . LYS A 1 89 ? -11.773 -7.849 -22.903 1.00 89.12 89 LYS A CA 1
ATOM 728 C C . LYS A 1 89 ? -11.491 -8.545 -21.574 1.00 89.12 89 LYS A C 1
ATOM 730 O O . LYS A 1 89 ? -11.402 -7.894 -20.538 1.00 89.12 89 LYS A O 1
ATOM 735 N N . THR A 1 90 ? -11.271 -9.854 -21.624 1.00 86.75 90 THR A N 1
ATOM 736 C CA . THR A 1 90 ? -10.882 -10.648 -20.455 1.00 86.75 90 THR A CA 1
ATOM 737 C C . THR A 1 90 ? -9.555 -10.154 -19.878 1.00 86.75 90 THR A C 1
ATOM 739 O O . THR A 1 90 ? -8.594 -9.901 -20.615 1.00 86.75 90 THR A O 1
ATOM 742 N N . SER A 1 91 ? -9.493 -10.017 -18.553 1.00 84.56 91 SER A N 1
ATOM 743 C CA . SER A 1 91 ? -8.253 -9.704 -17.850 1.00 84.56 91 SER A CA 1
ATOM 744 C C . SER A 1 91 ? -7.271 -10.872 -17.950 1.00 84.56 91 SER A C 1
ATOM 746 O O . SER A 1 91 ? -7.651 -12.043 -17.957 1.00 84.56 91 SER A O 1
ATOM 748 N N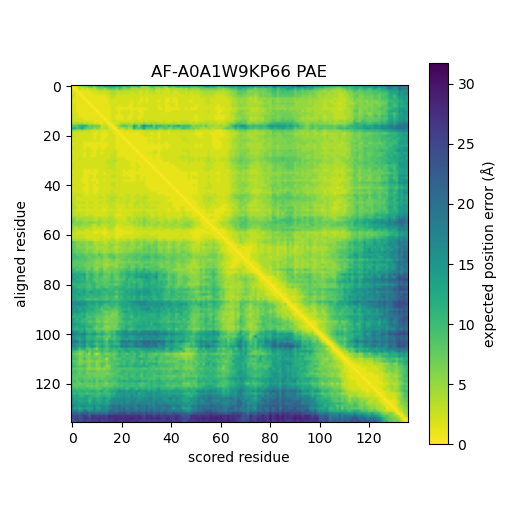 . LYS A 1 92 ? -5.977 -10.554 -18.037 1.00 81.75 92 LYS A N 1
ATOM 749 C CA . LYS A 1 92 ? -4.925 -11.567 -17.928 1.00 81.75 92 LYS A CA 1
ATOM 750 C C . LYS A 1 92 ? -4.714 -11.877 -16.450 1.00 81.75 92 LYS A C 1
ATOM 752 O O . LYS A 1 92 ? -4.404 -10.971 -15.681 1.00 81.75 92 LYS A O 1
ATOM 757 N N . SER A 1 93 ? -4.863 -13.141 -16.069 1.00 81.88 93 SER A N 1
ATOM 758 C CA . SER A 1 93 ? -4.480 -13.598 -14.735 1.00 81.88 93 SER A CA 1
ATOM 759 C C . SER A 1 93 ? -2.965 -13.749 -14.685 1.00 81.88 93 SER A C 1
ATOM 761 O O . SER A 1 93 ? -2.411 -14.568 -15.415 1.00 81.88 93 SER A O 1
ATOM 763 N N . LEU A 1 94 ? -2.305 -12.963 -13.837 1.00 76.62 94 LEU A N 1
ATOM 764 C CA . LEU A 1 94 ? -0.875 -13.096 -13.573 1.00 76.62 94 LEU A CA 1
ATOM 765 C C . LEU A 1 94 ? -0.663 -13.822 -12.238 1.00 76.62 94 LEU A C 1
ATOM 767 O O . LEU A 1 94 ? -1.381 -13.538 -11.274 1.00 76.62 94 LEU A O 1
ATOM 771 N N . PRO A 1 95 ? 0.306 -14.748 -12.149 1.00 77.88 95 PRO A N 1
ATOM 772 C CA . PRO A 1 95 ? 0.717 -15.326 -10.879 1.00 77.88 95 PRO A CA 1
ATOM 773 C C . PRO A 1 95 ? 1.166 -14.236 -9.905 1.00 77.88 95 PRO A C 1
ATOM 775 O O . PRO A 1 95 ? 1.844 -13.287 -10.293 1.00 77.88 95 PRO A O 1
ATOM 778 N N . LYS A 1 96 ? 0.877 -14.417 -8.612 1.00 72.94 96 LYS A N 1
ATOM 779 C CA . LYS A 1 96 ? 1.303 -13.480 -7.561 1.00 72.94 96 LYS A CA 1
ATOM 780 C C . LYS A 1 96 ? 2.808 -13.182 -7.610 1.00 72.94 96 LYS A C 1
ATOM 782 O O . LYS A 1 96 ? 3.194 -12.034 -7.471 1.00 72.94 96 LYS A O 1
ATOM 787 N N . LYS A 1 97 ? 3.634 -14.185 -7.915 1.00 72.62 97 LYS A N 1
ATOM 788 C CA . LYS A 1 97 ? 5.092 -14.040 -8.044 1.00 72.62 97 LYS A CA 1
ATOM 789 C C . LYS A 1 97 ? 5.519 -12.989 -9.079 1.00 72.62 97 LYS A C 1
ATOM 791 O O . LYS A 1 97 ? 6.571 -12.387 -8.926 1.00 72.62 97 LYS A O 1
ATOM 796 N N . GLU A 1 98 ? 4.718 -12.768 -10.120 1.00 70.75 98 GLU A N 1
ATOM 797 C CA . GLU A 1 98 ? 4.971 -11.728 -11.128 1.00 70.75 98 GLU A CA 1
ATOM 798 C C . GLU A 1 98 ? 4.486 -10.339 -10.678 1.00 70.75 98 GLU A C 1
ATOM 800 O O . GLU A 1 98 ? 4.898 -9.324 -11.233 1.00 70.75 98 GLU A O 1
ATOM 805 N N . LEU A 1 99 ? 3.615 -10.289 -9.666 1.00 69.69 99 LEU A N 1
ATOM 806 C CA . LEU A 1 99 ? 3.164 -9.065 -8.998 1.00 69.69 99 LEU A CA 1
ATOM 807 C C . LEU A 1 99 ? 4.063 -8.697 -7.803 1.00 69.69 99 LEU A C 1
ATOM 809 O O . LEU A 1 99 ? 4.118 -7.529 -7.406 1.00 69.69 99 LEU A O 1
ATOM 813 N N . ASP A 1 100 ? 4.757 -9.683 -7.228 1.00 62.88 100 ASP A N 1
ATOM 814 C CA . ASP A 1 100 ? 5.657 -9.515 -6.092 1.00 62.88 100 ASP A CA 1
ATOM 815 C C . ASP A 1 100 ? 6.814 -8.569 -6.459 1.00 62.88 100 ASP A C 1
ATOM 817 O O . ASP A 1 100 ? 7.446 -8.677 -7.507 1.00 62.88 100 ASP A O 1
ATOM 821 N N . GLY A 1 101 ? 7.081 -7.593 -5.590 1.00 61.66 101 GLY A N 1
ATOM 822 C CA . GLY A 1 101 ? 8.132 -6.590 -5.791 1.00 61.66 101 GLY A CA 1
ATOM 823 C C . GLY A 1 101 ? 7.721 -5.386 -6.641 1.00 61.66 101 GLY A C 1
ATOM 824 O O . GLY A 1 101 ? 8.394 -4.356 -6.570 1.00 61.66 101 GLY A O 1
ATOM 825 N N . PHE A 1 102 ? 6.605 -5.470 -7.372 1.00 64.38 102 PHE A N 1
ATOM 826 C CA . PHE A 1 102 ? 6.072 -4.343 -8.128 1.00 64.38 102 PHE A CA 1
ATOM 827 C C . PHE A 1 102 ? 5.302 -3.365 -7.226 1.00 64.38 102 PHE A C 1
ATOM 829 O O . PHE A 1 102 ? 5.534 -2.153 -7.222 1.00 64.38 102 PHE A O 1
ATOM 836 N N . ILE A 1 103 ? 4.380 -3.900 -6.432 1.00 62.19 103 ILE A N 1
ATOM 837 C CA . ILE A 1 103 ? 3.663 -3.106 -5.452 1.00 62.19 103 ILE A CA 1
ATOM 838 C C . ILE A 1 103 ? 4.602 -2.931 -4.255 1.00 62.19 103 ILE A C 1
ATOM 840 O O . ILE A 1 103 ? 5.023 -3.893 -3.620 1.00 62.19 103 ILE A O 1
ATOM 844 N N . GLY A 1 104 ? 4.963 -1.692 -3.939 1.00 57.34 104 GLY A N 1
ATOM 845 C CA . GLY A 1 104 ? 5.630 -1.358 -2.681 1.00 57.34 104 GLY A CA 1
ATOM 846 C C . GLY A 1 104 ? 7.065 -0.884 -2.709 1.00 57.34 104 GLY A C 1
ATOM 847 O O . GLY A 1 104 ? 7.677 -0.715 -1.658 1.00 57.34 104 GLY A O 1
ATOM 848 N N . GLN A 1 105 ? 7.576 -0.573 -3.893 1.00 58.84 105 GLN A N 1
ATOM 849 C CA . GLN A 1 105 ? 8.709 0.333 -4.016 1.00 58.84 105 GLN A CA 1
ATOM 850 C C . GLN A 1 105 ? 8.171 1.753 -4.246 1.00 58.84 105 GLN A C 1
ATOM 852 O O . GLN A 1 105 ? 7.399 1.975 -5.176 1.00 58.84 105 GLN A O 1
ATOM 857 N N . GLY A 1 106 ? 8.552 2.716 -3.398 1.00 60.34 106 GLY A N 1
ATOM 858 C CA . GLY A 1 106 ? 8.422 4.143 -3.736 1.00 60.34 106 GLY A CA 1
ATOM 859 C C . GLY A 1 106 ? 7.548 5.036 -2.849 1.00 60.34 106 GLY A C 1
ATOM 860 O O . GLY A 1 106 ? 7.528 6.235 -3.097 1.00 60.34 106 GLY A O 1
ATOM 861 N N . TYR A 1 107 ? 6.890 4.534 -1.801 1.00 70.69 107 TYR A N 1
ATOM 862 C CA . TYR A 1 107 ? 6.128 5.376 -0.854 1.00 70.69 107 TYR A CA 1
ATOM 863 C C . TYR A 1 107 ? 6.875 5.618 0.469 1.00 70.69 107 TYR A C 1
ATOM 865 O O . TYR A 1 107 ? 6.311 5.515 1.549 1.00 70.69 107 TYR A O 1
ATOM 873 N N . ALA A 1 108 ? 8.182 5.898 0.395 1.00 67.44 108 ALA A N 1
ATOM 874 C CA . ALA A 1 108 ? 9.038 6.266 1.538 1.00 67.44 108 ALA A CA 1
ATOM 875 C C . ALA A 1 108 ? 9.089 5.267 2.723 1.00 67.44 108 ALA A C 1
ATOM 877 O O . ALA A 1 108 ? 9.615 5.593 3.786 1.00 67.44 108 ALA A O 1
ATOM 878 N N . ILE A 1 109 ? 8.608 4.035 2.534 1.00 73.94 109 ILE A N 1
ATOM 879 C CA . ILE A 1 109 ? 8.818 2.909 3.450 1.00 73.94 109 ILE A CA 1
ATOM 880 C C . ILE A 1 109 ? 10.047 2.153 2.948 1.00 73.94 109 ILE A C 1
ATOM 882 O O . ILE A 1 109 ? 10.050 1.629 1.833 1.00 73.94 109 ILE A O 1
ATOM 886 N N . ALA A 1 110 ? 11.121 2.165 3.738 1.00 75.38 110 ALA A N 1
ATOM 887 C CA . ALA A 1 110 ? 12.391 1.582 3.332 1.00 75.38 110 ALA A CA 1
ATOM 888 C C . ALA A 1 110 ? 12.273 0.058 3.245 1.00 75.38 110 ALA A C 1
ATOM 890 O O . ALA A 1 110 ? 11.876 -0.603 4.201 1.00 75.38 110 ALA A O 1
ATOM 891 N N . ARG A 1 111 ? 12.668 -0.509 2.106 1.00 75.00 111 ARG A N 1
ATOM 892 C CA . ARG A 1 111 ? 12.769 -1.956 1.931 1.00 75.00 111 ARG A CA 1
ATOM 893 C C . ARG A 1 111 ? 14.221 -2.322 1.694 1.00 75.00 111 ARG A C 1
ATOM 895 O O . ARG A 1 111 ? 14.747 -1.975 0.635 1.00 75.00 111 ARG A O 1
ATOM 902 N N . PRO A 1 112 ? 14.888 -2.970 2.660 1.00 76.38 112 PRO A N 1
ATOM 903 C CA . PRO A 1 112 ? 16.242 -3.429 2.425 1.00 76.38 112 PRO A CA 1
ATOM 904 C C . PRO A 1 112 ? 16.229 -4.446 1.282 1.00 76.38 112 PRO A C 1
ATOM 906 O O . PRO A 1 112 ? 15.319 -5.270 1.174 1.00 76.38 112 PRO A O 1
ATOM 909 N N . MET A 1 113 ? 17.244 -4.369 0.425 1.00 80.94 113 MET A N 1
ATOM 910 C CA . MET A 1 113 ? 17.478 -5.379 -0.599 1.00 80.94 113 MET A CA 1
ATOM 911 C C . MET A 1 113 ? 17.604 -6.760 0.074 1.00 80.94 113 MET A C 1
ATOM 913 O O . MET A 1 113 ? 18.321 -6.869 1.076 1.00 80.94 113 MET A O 1
ATOM 917 N N . PRO A 1 114 ? 16.932 -7.809 -0.437 1.00 82.38 114 PRO A N 1
ATOM 918 C CA . PRO A 1 114 ? 17.092 -9.163 0.077 1.00 82.38 114 PRO A CA 1
ATOM 919 C C . PRO A 1 114 ? 18.562 -9.588 0.089 1.00 82.38 114 PRO A C 1
ATOM 921 O O . PRO A 1 114 ? 19.304 -9.326 -0.857 1.00 82.38 114 PRO A O 1
ATOM 924 N N . ALA A 1 115 ? 18.989 -10.286 1.145 1.00 86.69 115 ALA A N 1
ATOM 925 C CA . ALA A 1 115 ? 20.398 -10.649 1.322 1.00 86.69 115 ALA A CA 1
ATOM 926 C C . ALA A 1 115 ? 20.964 -11.470 0.148 1.00 86.69 115 ALA A C 1
ATOM 928 O O . ALA A 1 115 ? 22.123 -11.308 -0.225 1.00 86.69 115 ALA A O 1
ATOM 929 N N . GLN A 1 116 ? 20.126 -12.305 -0.470 1.00 87.94 116 GLN A N 1
ATOM 930 C CA . GLN A 1 116 ? 20.466 -13.107 -1.648 1.00 87.94 116 GLN A CA 1
ATOM 931 C C . GLN A 1 116 ? 20.755 -12.284 -2.917 1.00 87.94 116 GLN A C 1
ATOM 933 O O . GLN A 1 116 ? 21.453 -12.775 -3.800 1.00 87.94 116 GLN A O 1
ATOM 938 N N . ASP A 1 117 ? 20.267 -11.043 -2.997 1.00 86.31 117 ASP A N 1
ATOM 939 C CA . ASP A 1 117 ? 20.447 -10.167 -4.160 1.00 86.31 117 ASP A CA 1
ATOM 940 C C . ASP A 1 117 ? 21.721 -9.306 -4.034 1.00 86.31 117 ASP A C 1
ATOM 942 O O . ASP A 1 117 ? 22.244 -8.812 -5.037 1.00 86.31 117 ASP A O 1
ATOM 946 N N . ILE A 1 118 ? 22.275 -9.179 -2.816 1.00 90.31 118 ILE A N 1
ATOM 947 C CA . ILE A 1 118 ? 23.502 -8.413 -2.532 1.00 90.31 118 ILE A CA 1
ATOM 948 C C . ILE A 1 118 ? 24.675 -8.824 -3.445 1.00 90.31 118 ILE A C 1
ATOM 950 O O . ILE A 1 118 ? 25.307 -7.925 -4.006 1.00 90.31 118 ILE A O 1
ATOM 954 N N . PRO A 1 119 ? 24.996 -10.121 -3.650 1.00 94.50 119 PRO A N 1
ATOM 955 C CA . PRO A 1 119 ? 26.152 -10.509 -4.461 1.00 94.50 119 PRO A CA 1
ATOM 956 C C . PRO A 1 119 ? 26.045 -10.062 -5.925 1.00 94.50 119 PRO A C 1
ATOM 958 O O . PRO A 1 119 ? 27.019 -9.568 -6.493 1.00 94.50 119 PRO A O 1
ATOM 961 N N . VAL A 1 120 ? 24.858 -10.190 -6.531 1.00 91.50 120 VAL A N 1
ATOM 962 C CA . VAL A 1 120 ? 24.616 -9.769 -7.922 1.00 91.50 120 VAL A CA 1
ATOM 963 C C . VAL A 1 120 ? 24.710 -8.252 -8.042 1.00 91.50 120 VAL A C 1
ATOM 965 O O . VAL A 1 120 ? 25.328 -7.745 -8.981 1.00 91.50 120 VAL A O 1
ATOM 968 N N . TRP A 1 121 ? 24.144 -7.518 -7.081 1.00 90.31 121 TRP A N 1
ATOM 969 C CA . TRP A 1 121 ? 24.233 -6.062 -7.051 1.00 90.31 121 TRP A CA 1
ATOM 970 C C . TRP A 1 121 ? 25.684 -5.586 -6.914 1.00 90.31 121 TRP A C 1
ATOM 972 O O . TRP A 1 121 ? 26.123 -4.763 -7.710 1.00 90.31 121 TRP A O 1
ATOM 982 N N . LEU A 1 122 ? 26.469 -6.161 -5.995 1.00 93.88 122 LEU A N 1
ATOM 983 C CA . LEU A 1 122 ? 27.889 -5.819 -5.831 1.00 93.88 122 LEU A CA 1
ATOM 984 C C . LEU A 1 122 ? 28.707 -6.087 -7.102 1.00 93.88 122 LEU A C 1
ATOM 986 O O . LEU A 1 122 ? 29.589 -5.301 -7.443 1.00 93.88 122 LEU A O 1
ATOM 990 N N . ALA A 1 123 ? 28.410 -7.170 -7.825 1.00 94.38 123 ALA A N 1
ATOM 991 C CA . ALA A 1 123 ? 29.112 -7.511 -9.062 1.00 94.38 123 ALA A CA 1
ATOM 992 C C . ALA A 1 123 ? 28.773 -6.565 -10.232 1.00 94.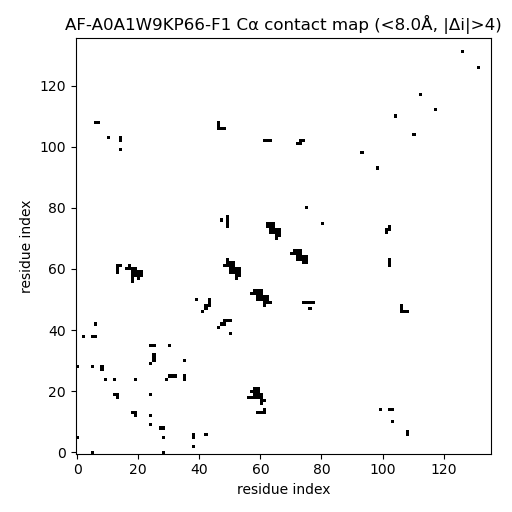38 123 ALA A C 1
ATOM 994 O O . ALA A 1 123 ? 29.622 -6.284 -11.089 1.00 94.38 123 ALA A O 1
ATOM 995 N N . THR A 1 124 ? 27.535 -6.070 -10.287 1.00 93.38 124 THR A N 1
ATOM 996 C CA . THR A 1 124 ? 27.007 -5.294 -11.424 1.00 93.38 124 THR A CA 1
ATOM 997 C C . THR A 1 124 ? 27.051 -3.788 -11.204 1.00 93.38 124 THR A C 1
ATOM 999 O O . THR A 1 124 ? 27.147 -3.037 -12.175 1.00 93.38 124 THR A O 1
ATOM 1002 N N . TRP A 1 125 ? 27.028 -3.330 -9.953 1.00 90.75 125 TRP A N 1
ATOM 1003 C CA . TRP A 1 125 ? 27.012 -1.913 -9.629 1.00 90.75 125 TRP A CA 1
ATOM 1004 C C . TRP A 1 125 ? 28.289 -1.217 -1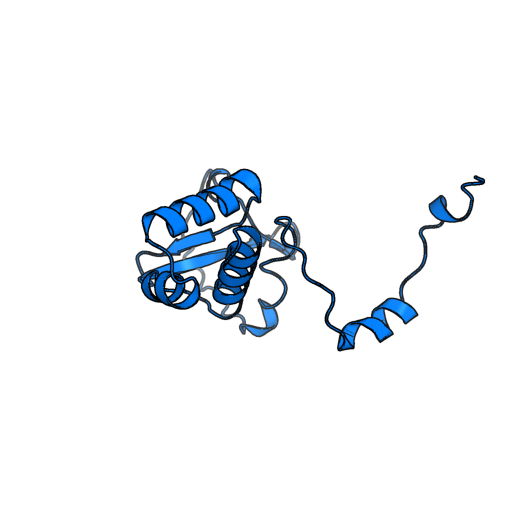0.106 1.00 90.75 125 TRP A C 1
ATOM 1006 O O . TRP A 1 125 ? 29.405 -1.736 -10.007 1.00 90.75 125 TRP A O 1
ATOM 1016 N N . ARG A 1 126 ? 28.116 -0.020 -10.660 1.00 89.81 126 ARG A N 1
ATOM 1017 C CA . ARG A 1 126 ? 29.192 0.877 -11.078 1.00 89.81 126 ARG A CA 1
ATOM 1018 C C . ARG A 1 126 ? 28.851 2.263 -10.557 1.00 89.81 126 ARG A C 1
ATOM 1020 O O . ARG A 1 126 ? 27.694 2.679 -10.647 1.00 89.81 126 ARG A O 1
ATOM 1027 N N . SER A 1 127 ? 29.842 2.978 -10.034 1.00 88.19 127 SER A N 1
ATOM 1028 C CA . SER A 1 127 ? 29.645 4.385 -9.706 1.00 88.19 127 SER A CA 1
ATOM 1029 C C . SER A 1 127 ? 29.347 5.171 -10.992 1.00 88.19 127 SER A C 1
ATOM 1031 O O . SER A 1 127 ? 29.960 4.911 -12.034 1.00 88.19 127 SER A O 1
ATOM 1033 N N . PRO A 1 128 ? 28.413 6.134 -10.960 1.00 87.50 128 PRO A N 1
ATOM 1034 C CA . PRO A 1 128 ? 28.244 7.070 -12.060 1.00 87.50 128 PRO A CA 1
ATOM 1035 C C . PRO A 1 128 ? 29.574 7.779 -12.364 1.00 87.50 128 PRO A C 1
ATOM 1037 O O . PRO A 1 128 ? 30.238 8.229 -11.427 1.00 87.50 128 PRO A O 1
ATOM 1040 N N . PRO A 1 129 ? 29.965 7.955 -13.641 1.00 83.69 129 PRO A N 1
ATOM 1041 C CA . PRO A 1 129 ? 31.206 8.654 -13.988 1.00 83.69 129 PRO A CA 1
ATOM 1042 C C . PRO A 1 129 ? 31.304 10.064 -13.389 1.00 83.69 129 PRO A C 1
ATOM 1044 O O . PRO A 1 129 ? 32.390 10.525 -13.049 1.00 83.69 129 PRO A O 1
ATOM 1047 N N . SER A 1 130 ? 30.161 10.728 -13.191 1.00 86.38 130 SER A N 1
ATOM 1048 C CA . SER A 1 130 ? 30.057 12.045 -12.553 1.00 86.38 130 SER A CA 1
ATOM 1049 C C . SER A 1 130 ? 30.492 12.074 -11.086 1.00 86.38 130 SER A C 1
ATOM 1051 O O . SER A 1 130 ? 30.737 13.155 -10.558 1.00 86.38 130 SER A O 1
ATOM 1053 N N . TRP A 1 131 ? 30.580 10.920 -10.422 1.00 84.56 131 TRP A N 1
ATOM 1054 C CA . TRP A 1 131 ? 31.011 10.807 -9.027 1.00 84.56 131 TRP A CA 1
ATOM 1055 C C . TRP A 1 131 ? 32.523 10.602 -8.898 1.00 84.56 131 TRP A C 1
ATOM 1057 O O . TRP A 1 131 ? 33.078 10.843 -7.835 1.00 84.56 131 TRP A O 1
ATOM 1067 N N . LEU A 1 132 ? 33.202 10.167 -9.964 1.00 79.25 132 LEU A N 1
ATOM 1068 C CA . LEU A 1 132 ? 34.625 9.808 -9.921 1.00 79.25 132 LEU A CA 1
ATOM 1069 C C . LEU A 1 132 ? 35.568 11.023 -9.963 1.00 79.25 132 LEU A C 1
ATOM 1071 O O . LEU A 1 132 ? 36.715 10.902 -9.550 1.00 79.25 132 LEU A O 1
ATOM 1075 N N . ASN A 1 133 ? 35.089 12.186 -10.423 1.00 71.12 133 ASN A N 1
ATOM 1076 C CA . ASN A 1 133 ? 35.895 13.404 -10.603 1.00 71.12 133 ASN A CA 1
ATOM 1077 C C . ASN A 1 133 ? 35.468 14.571 -9.696 1.00 71.12 133 ASN A C 1
ATOM 1079 O O . ASN A 1 133 ? 35.841 15.716 -9.950 1.00 71.12 133 ASN A O 1
ATOM 1083 N N . GLN A 1 134 ? 34.673 14.313 -8.657 1.00 65.81 134 GLN A N 1
ATOM 1084 C CA . GLN A 1 134 ? 34.398 15.327 -7.641 1.00 65.81 134 GLN A CA 1
ATOM 1085 C C . GLN A 1 134 ? 35.574 15.335 -6.664 1.00 65.81 134 GLN A C 1
ATOM 1087 O O . GLN A 1 134 ? 35.620 14.541 -5.727 1.00 65.81 134 GLN A O 1
ATOM 1092 N N . ALA A 1 135 ? 36.573 16.176 -6.949 1.00 58.91 135 ALA A N 1
ATOM 1093 C CA . ALA A 1 135 ? 37.600 16.501 -5.968 1.00 58.91 135 ALA A CA 1
ATOM 1094 C C . ALA A 1 135 ? 36.924 17.122 -4.724 1.00 58.91 135 ALA A C 1
ATOM 1096 O O . ALA A 1 135 ? 35.938 17.845 -4.899 1.00 58.91 135 ALA A O 1
ATOM 1097 N N . PRO A 1 136 ? 37.396 16.805 -3.504 1.00 64.75 136 PRO A N 1
ATOM 1098 C CA . PRO A 1 136 ? 36.846 17.359 -2.267 1.00 64.75 136 PRO A CA 1
ATOM 1099 C C . PRO A 1 136 ? 36.986 18.883 -2.181 1.00 64.75 136 PRO A C 1
ATOM 1101 O O . PRO A 1 136 ? 37.938 19.433 -2.783 1.00 64.75 136 PRO A O 1
#

Foldseek 3Di:
DDLLVLLVVVLVQQLVDQWDAPVRSCVVVVDDPVSVVVSVVCLCPVLVFQWDADPVVNGIHHDWDQDPVVRGIDHDRPVPDPDDDDDPDDDDDDPSVVVRPRRDPGSPNDDDDPPVCVVVCVVPDDPDPVVVPPDD

Secondary structure (DSSP, 8-state):
--HHHHHHHHHHHHHH-S-B-HHHHHHHHT--HHHHHHHHHHHHHTT---EEEETTTTEEEE--EEETTTTEEE---GGG-------SSPPPPPPHHHHTTTTTSSSS---PPPGGGHHHHHHH----HHHHT---

Nearest PDB structures (foldseek):
  9c5g-assembly1_A  TM=8.525E-01  e=1.061E-01  Rhizobium leguminosarum
  6fvw-assembly1_R  TM=7.016E-0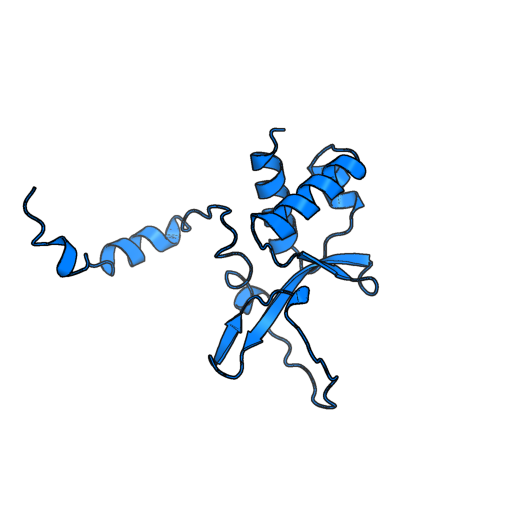1  e=9.345E-02  Saccharomyces cerevisiae S288C
  8h38-assembly1_B  TM=7.761E-01  e=3.792E-01  Homo sapiens
  4d18-assembly2_J  TM=7.821E-01  e=6.726E-01  Homo sapiens
  7tb6-assembly1_A-2  TM=4.410E-01  e=9.959E-02  Stenotrophomonas maltophilia

Radius of gyration: 18.49 Å; Cα contacts (8 Å, |Δi|>4): 113; chains: 1; bounding box: 54×33×42 Å

Solvent-accessible surface area (backbone atoms only — not comparable to full-atom values): 8796 Å² total; per-residue (Å²): 134,58,73,67,59,48,52,53,52,52,51,52,52,40,67,78,31,82,60,40,41,67,70,56,52,36,64,78,66,71,48,55,72,71,57,52,51,55,52,51,50,45,37,35,77,75,33,62,39,45,69,43,78,38,82,90,78,58,18,34,22,66,50,72,44,77,35,80,92,72,76,39,77,41,76,58,61,72,90,73,60,87,77,86,80,88,66,97,65,83,79,84,88,72,60,65,78,79,49,57,78,64,72,75,71,80,40,88,61,88,73,80,79,57,78,86,50,48,64,60,46,66,73,67,63,72,82,59,76,81,66,77,73,64,75,132

Organism: NCBI:txid192843